Protein AF-A0A7S2B7P1-F1 (afdb_monomer_lite)

Organism: NCBI:txid327968

Structure (mmCIF, N/CA/C/O backbone):
data_AF-A0A7S2B7P1-F1
#
_entry.id   AF-A0A7S2B7P1-F1
#
loop_
_atom_site.group_PDB
_atom_site.id
_atom_site.type_symbol
_atom_site.label_atom_id
_atom_site.label_alt_id
_atom_site.label_comp_id
_atom_site.label_asym_id
_atom_site.label_entity_id
_atom_site.label_seq_id
_atom_site.pdbx_PDB_ins_code
_atom_site.Cartn_x
_atom_site.Cartn_y
_atom_site.Cartn_z
_atom_site.occupancy
_atom_site.B_iso_or_equiv
_atom_site.auth_seq_id
_atom_site.auth_comp_id
_atom_site.auth_asym_id
_atom_site.auth_atom_id
_atom_site.pdbx_PDB_model_num
ATOM 1 N N . ALA A 1 1 ? -23.380 8.813 1.374 1.00 49.16 1 ALA A N 1
ATOM 2 C CA . ALA A 1 1 ? -22.745 7.499 1.622 1.00 49.16 1 ALA A CA 1
ATOM 3 C C . ALA A 1 1 ? -22.184 6.844 0.349 1.00 49.16 1 ALA A C 1
ATOM 5 O O . ALA A 1 1 ? -21.108 6.271 0.423 1.00 49.16 1 ALA A O 1
ATOM 6 N N . TYR A 1 2 ? -22.836 6.961 -0.820 1.00 51.31 2 TYR A N 1
ATOM 7 C CA . TYR A 1 2 ? -22.381 6.317 -2.069 1.00 51.31 2 TYR A CA 1
ATOM 8 C C . TYR A 1 2 ? -21.021 6.798 -2.608 1.00 51.31 2 TYR A C 1
ATOM 10 O O . TYR A 1 2 ? -20.243 5.993 -3.110 1.00 51.31 2 TYR A O 1
ATOM 18 N N . SER A 1 3 ? -20.695 8.085 -2.445 1.00 72.25 3 SER A N 1
ATOM 19 C CA . SER A 1 3 ? -19.430 8.652 -2.941 1.00 72.25 3 SER A CA 1
ATOM 20 C C . SER A 1 3 ? -18.186 8.020 -2.306 1.00 72.25 3 SER A C 1
ATOM 22 O O . SER A 1 3 ? -17.206 7.790 -3.007 1.00 72.25 3 SER A O 1
ATOM 24 N N . SER A 1 4 ? -18.218 7.707 -1.007 1.00 76.81 4 SER A N 1
ATOM 25 C CA . SER A 1 4 ? -17.053 7.172 -0.290 1.00 76.81 4 SER A CA 1
ATOM 26 C C . SER A 1 4 ? -16.772 5.713 -0.647 1.00 76.81 4 SER A C 1
ATOM 28 O O . SER A 1 4 ? -15.616 5.323 -0.761 1.00 76.81 4 SER A O 1
ATOM 30 N N . PHE A 1 5 ? -17.821 4.915 -0.870 1.00 77.56 5 PHE A N 1
ATOM 31 C CA . PHE A 1 5 ? -17.668 3.524 -1.298 1.00 77.56 5 PHE A CA 1
ATOM 32 C C . PHE A 1 5 ? -17.178 3.426 -2.747 1.00 77.56 5 PHE A C 1
ATOM 34 O O . PHE A 1 5 ? -16.276 2.647 -3.035 1.00 77.56 5 PHE A O 1
ATOM 41 N N . PHE A 1 6 ? -17.709 4.262 -3.646 1.00 88.19 6 PHE A N 1
ATOM 42 C CA . PHE A 1 6 ? -17.210 4.348 -5.019 1.00 88.19 6 PHE A CA 1
ATOM 43 C C . PHE A 1 6 ? -15.739 4.782 -5.064 1.00 88.19 6 PHE A C 1
ATOM 45 O O . PHE A 1 6 ? -14.940 4.148 -5.746 1.00 88.19 6 PHE A O 1
ATOM 52 N N . ALA A 1 7 ? -15.362 5.806 -4.289 1.00 77.88 7 ALA A N 1
ATOM 53 C CA . ALA A 1 7 ? -13.971 6.244 -4.183 1.00 77.88 7 ALA A CA 1
ATOM 54 C C . ALA A 1 7 ? -13.055 5.127 -3.663 1.00 77.88 7 ALA A C 1
ATOM 56 O O . ALA A 1 7 ? -11.968 4.929 -4.197 1.00 77.88 7 ALA A O 1
ATOM 57 N N . PHE A 1 8 ? -13.511 4.361 -2.668 1.00 80.38 8 PHE A N 1
ATOM 58 C CA . PHE A 1 8 ? -12.782 3.201 -2.162 1.00 80.38 8 PHE A CA 1
ATOM 59 C C . PHE A 1 8 ? -12.603 2.115 -3.235 1.00 80.38 8 PHE A C 1
ATOM 61 O O . PHE A 1 8 ? -11.487 1.650 -3.446 1.00 80.38 8 PHE A O 1
ATOM 68 N N . MET A 1 9 ? -13.663 1.755 -3.966 1.00 86.88 9 MET A N 1
ATOM 69 C CA . MET A 1 9 ? -13.588 0.784 -5.068 1.00 86.88 9 MET A CA 1
ATOM 70 C C . MET A 1 9 ? -12.661 1.247 -6.196 1.00 86.88 9 MET A C 1
ATOM 72 O O . MET A 1 9 ? -11.878 0.448 -6.705 1.00 86.88 9 MET A O 1
ATOM 76 N N . ALA A 1 10 ? -12.704 2.532 -6.554 1.00 85.56 10 ALA A N 1
ATOM 77 C CA . ALA A 1 10 ? -11.795 3.111 -7.535 1.00 85.56 10 ALA A CA 1
ATOM 78 C C . ALA A 1 10 ? -10.332 3.005 -7.078 1.0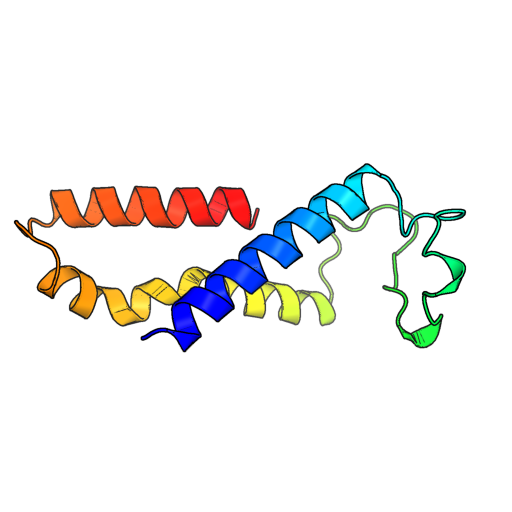0 85.56 10 ALA A C 1
ATOM 80 O O . ALA A 1 10 ? -9.494 2.607 -7.876 1.00 85.56 10 ALA A O 1
ATOM 81 N N . LEU A 1 11 ? -10.048 3.281 -5.797 1.00 82.56 11 LEU A N 1
ATOM 82 C CA . LEU A 1 11 ? -8.719 3.141 -5.185 1.00 82.56 11 LEU A CA 1
ATOM 83 C C . LEU A 1 11 ? -8.205 1.697 -5.218 1.00 82.56 11 LEU A C 1
ATOM 85 O O . LEU A 1 11 ? -7.049 1.457 -5.558 1.00 82.56 11 LEU A O 1
ATOM 89 N N . VAL A 1 12 ? -9.068 0.730 -4.890 1.00 84.69 12 VAL A N 1
ATOM 90 C CA . VAL A 1 12 ? -8.734 -0.700 -4.969 1.00 84.69 12 VAL A CA 1
ATOM 91 C C . VAL A 1 12 ? -8.421 -1.092 -6.413 1.00 84.69 12 VAL A C 1
ATOM 93 O O . VAL A 1 12 ? -7.425 -1.768 -6.662 1.00 84.69 12 VAL A O 1
ATOM 96 N N . TYR A 1 13 ? -9.225 -0.629 -7.372 1.00 87.94 13 TYR A N 1
ATOM 97 C CA . TYR A 1 13 ? -8.985 -0.875 -8.790 1.00 87.94 13 TYR A CA 1
ATOM 98 C C . TYR A 1 13 ? -7.639 -0.302 -9.256 1.00 87.94 13 TYR A C 1
ATOM 100 O O . TYR A 1 13 ? -6.851 -1.030 -9.861 1.00 87.94 13 TYR A O 1
ATOM 108 N N . THR A 1 14 ? -7.321 0.960 -8.939 1.00 86.19 14 THR A N 1
ATOM 109 C CA . THR A 1 14 ? -6.020 1.547 -9.303 1.00 86.19 14 THR A CA 1
ATOM 110 C C . THR A 1 14 ? -4.855 0.815 -8.654 1.00 86.19 14 THR A C 1
ATOM 112 O O . THR A 1 14 ? -3.860 0.574 -9.334 1.00 86.19 14 THR A O 1
ATOM 115 N N . ALA A 1 15 ? -4.968 0.419 -7.383 1.00 81.94 15 ALA A N 1
ATOM 116 C CA . ALA A 1 15 ? -3.923 -0.342 -6.701 1.00 81.94 15 ALA A CA 1
ATOM 117 C C . ALA A 1 15 ? -3.647 -1.685 -7.400 1.00 81.94 15 ALA A C 1
ATOM 119 O O . ALA A 1 15 ? -2.495 -1.998 -7.696 1.00 81.94 15 ALA A O 1
ATOM 120 N N . VAL A 1 16 ? -4.695 -2.444 -7.739 1.00 86.75 16 VAL A N 1
ATOM 121 C CA . VAL A 1 16 ? -4.559 -3.721 -8.462 1.00 86.75 16 VAL A CA 1
ATOM 122 C C . VAL A 1 16 ? -3.903 -3.514 -9.826 1.00 86.75 16 VAL A C 1
ATOM 124 O O . VAL A 1 16 ? -2.959 -4.226 -10.166 1.00 86.75 16 VAL A O 1
ATOM 127 N N . VAL A 1 17 ? -4.354 -2.517 -10.593 1.00 89.19 17 VAL A N 1
ATOM 128 C CA . VAL A 1 17 ? -3.775 -2.213 -11.908 1.00 89.19 17 VAL A CA 1
ATOM 129 C C . VAL A 1 17 ? -2.300 -1.825 -11.782 1.00 89.19 17 VAL A C 1
ATOM 131 O O . VAL A 1 17 ? -1.500 -2.307 -12.578 1.00 89.19 17 VAL A O 1
ATOM 134 N N . MET A 1 18 ? -1.909 -1.024 -10.783 1.00 84.00 18 MET A N 1
ATOM 135 C CA . MET A 1 18 ? -0.498 -0.680 -10.557 1.00 84.00 18 MET A CA 1
ATOM 136 C C . MET A 1 18 ? 0.364 -1.907 -10.244 1.00 84.00 18 MET A C 1
ATOM 138 O O . MET A 1 18 ? 1.460 -2.021 -10.784 1.00 84.00 18 MET A O 1
ATOM 142 N N . VAL A 1 19 ? -0.120 -2.841 -9.417 1.00 81.75 19 VAL A N 1
ATOM 143 C CA . VAL A 1 19 ? 0.622 -4.072 -9.087 1.00 81.75 19 VAL A CA 1
ATOM 144 C C . VAL A 1 19 ? 0.798 -4.955 -10.321 1.00 81.75 19 VAL A C 1
ATOM 146 O O . VAL A 1 19 ? 1.905 -5.421 -10.586 1.00 81.75 19 VAL A O 1
ATOM 149 N N . VAL A 1 20 ? -0.261 -5.141 -11.116 1.00 87.56 20 VAL A N 1
ATOM 150 C CA . VAL A 1 20 ? -0.181 -5.893 -12.380 1.00 87.56 20 VAL A CA 1
ATOM 151 C C . VAL A 1 20 ? 0.803 -5.224 -13.342 1.00 87.56 20 VAL A C 1
ATOM 153 O O . VAL A 1 20 ? 1.672 -5.904 -13.878 1.00 87.56 20 VAL A O 1
ATOM 156 N N . ARG A 1 21 ? 0.729 -3.893 -13.483 1.00 85.06 21 ARG A N 1
ATOM 157 C CA . ARG A 1 21 ? 1.625 -3.094 -14.339 1.00 85.06 21 ARG A CA 1
ATOM 158 C C . ARG A 1 21 ? 3.085 -3.087 -13.884 1.00 85.06 21 ARG A C 1
ATOM 160 O O . ARG A 1 21 ? 3.996 -2.866 -14.678 1.00 85.06 21 ARG A O 1
ATOM 167 N N . CYS A 1 22 ? 3.310 -3.282 -12.590 1.00 80.00 22 CYS A N 1
ATOM 168 C CA . CYS A 1 22 ? 4.640 -3.468 -12.032 1.00 80.00 22 CYS A CA 1
ATOM 169 C C . CYS A 1 22 ? 5.191 -4.849 -12.416 1.00 80.00 22 CYS A C 1
ATOM 171 O O . CYS A 1 22 ? 6.327 -4.954 -12.871 1.00 80.00 22 CYS A O 1
ATOM 173 N N . GLY A 1 23 ? 4.373 -5.900 -12.287 1.00 83.94 23 GLY A N 1
ATOM 174 C CA . GLY A 1 23 ? 4.772 -7.275 -12.598 1.00 83.94 23 GLY A CA 1
ATOM 175 C C . GLY A 1 23 ? 4.932 -7.573 -14.092 1.00 83.94 23 GLY A C 1
ATOM 176 O O . GLY A 1 23 ? 5.800 -8.359 -14.460 1.00 83.94 23 GLY A O 1
ATOM 177 N N . ASP A 1 24 ? 4.124 -6.951 -14.953 1.00 85.44 24 ASP A N 1
ATOM 178 C CA . ASP A 1 24 ? 4.197 -7.132 -16.410 1.00 85.44 24 ASP A CA 1
ATOM 179 C C . ASP A 1 24 ? 5.269 -6.255 -17.087 1.00 85.44 24 ASP A C 1
ATOM 181 O O . ASP A 1 24 ? 5.549 -6.425 -18.273 1.00 85.44 24 ASP A O 1
ATOM 185 N N . GLY A 1 25 ? 5.891 -5.331 -16.345 1.00 80.94 25 GLY A N 1
ATOM 186 C CA . GLY A 1 25 ? 6.910 -4.429 -16.875 1.00 80.94 25 GLY A CA 1
ATOM 187 C C . GLY A 1 25 ? 6.371 -3.405 -17.878 1.00 80.94 25 GLY A C 1
ATOM 188 O O . GLY A 1 25 ? 7.140 -2.881 -18.679 1.00 80.94 25 GLY A O 1
ATOM 189 N N . SER A 1 26 ? 5.076 -3.080 -17.832 1.00 84.56 26 SER A N 1
ATOM 190 C CA . SER A 1 26 ? 4.398 -2.112 -18.710 1.00 84.56 26 SER A CA 1
ATOM 191 C C . SER A 1 26 ? 5.140 -0.777 -18.871 1.00 84.56 26 SER A C 1
ATOM 193 O O . SER A 1 26 ? 5.088 -0.173 -19.944 1.00 84.56 26 SER A O 1
ATOM 195 N N . TYR A 1 27 ? 5.820 -0.331 -17.809 1.00 81.06 27 TYR A N 1
ATOM 196 C CA . TYR A 1 27 ? 6.592 0.916 -17.736 1.00 81.06 27 TYR A CA 1
ATOM 197 C C . TYR A 1 27 ? 8.118 0.701 -17.710 1.00 81.06 27 TYR A C 1
ATOM 199 O O . TYR A 1 27 ? 8.868 1.651 -17.498 1.00 81.06 27 TYR A O 1
ATOM 207 N N . ALA A 1 28 ? 8.602 -0.532 -17.882 1.00 80.94 28 ALA A N 1
ATOM 208 C CA . ALA A 1 28 ? 10.032 -0.812 -17.999 1.00 80.94 28 ALA A CA 1
ATOM 209 C C . ALA A 1 28 ? 10.560 -0.392 -19.382 1.00 80.94 28 ALA A C 1
ATOM 211 O O . ALA A 1 28 ? 9.784 -0.156 -20.307 1.00 80.94 28 ALA A O 1
ATOM 212 N N . VAL A 1 29 ? 11.885 -0.318 -19.544 1.00 80.06 29 VAL A N 1
ATOM 213 C CA . VAL A 1 29 ? 12.515 0.006 -20.836 1.00 80.06 29 VAL A CA 1
ATOM 214 C C . VAL A 1 29 ? 12.057 -1.003 -21.896 1.00 80.06 29 VAL A C 1
ATOM 216 O O . VAL A 1 29 ? 12.349 -2.192 -21.785 1.00 80.06 29 VAL A O 1
ATOM 219 N N . GLY A 1 30 ? 11.329 -0.529 -22.913 1.00 79.69 30 GLY A N 1
ATOM 220 C CA . GLY A 1 30 ? 10.725 -1.369 -23.960 1.00 79.69 30 GLY A CA 1
ATOM 221 C C . GLY A 1 30 ? 9.293 -1.851 -23.680 1.00 79.69 30 GLY A C 1
ATOM 222 O O . GLY A 1 30 ? 8.740 -2.595 -24.486 1.00 79.69 30 GLY A O 1
ATOM 223 N N . GLY A 1 31 ? 8.685 -1.433 -22.566 1.00 81.88 31 GLY A N 1
ATOM 224 C CA . GLY A 1 31 ? 7.286 -1.699 -22.232 1.00 81.88 31 GLY A CA 1
ATOM 225 C C . GLY A 1 31 ? 6.301 -0.887 -23.080 1.00 81.88 31 GLY A C 1
ATOM 226 O O . GLY A 1 31 ? 6.640 0.158 -23.635 1.00 81.88 31 GLY A O 1
ATOM 227 N N . HIS A 1 32 ? 5.054 -1.359 -23.160 1.00 84.69 32 HIS A N 1
ATOM 228 C CA . HIS A 1 32 ? 4.017 -0.775 -24.022 1.00 84.69 32 HIS A CA 1
ATOM 229 C C . HIS A 1 32 ? 3.698 0.693 -23.691 1.00 84.69 32 HIS A C 1
ATOM 231 O O . HIS A 1 32 ? 3.301 1.443 -24.574 1.00 84.69 32 HIS A O 1
ATOM 237 N N . PHE A 1 33 ? 3.868 1.106 -22.433 1.00 83.00 33 PHE A N 1
ATOM 238 C CA . PHE A 1 33 ? 3.608 2.478 -21.983 1.00 83.00 33 PHE A CA 1
ATOM 239 C C . PHE A 1 33 ? 4.897 3.261 -21.712 1.00 83.00 33 PHE A C 1
ATOM 241 O O . PHE A 1 33 ? 4.851 4.344 -21.135 1.00 83.00 33 PHE A O 1
ATOM 248 N N . PHE A 1 34 ? 6.057 2.728 -22.107 1.00 81.75 34 PHE A N 1
ATOM 249 C CA . PHE A 1 34 ? 7.343 3.387 -21.884 1.00 81.75 34 PHE A CA 1
ATOM 250 C C . PHE A 1 34 ? 7.501 4.660 -22.724 1.00 81.75 34 PHE A C 1
ATOM 252 O O . PHE A 1 34 ? 8.079 5.632 -22.254 1.00 81.75 34 PHE A O 1
ATOM 259 N N . SER A 1 35 ? 6.956 4.684 -23.946 1.00 82.00 35 SER A N 1
ATOM 260 C CA . SER A 1 35 ? 6.973 5.869 -24.818 1.00 82.00 35 SER A CA 1
ATOM 261 C C . SER A 1 35 ? 6.062 6.999 -24.340 1.00 82.00 35 SER A C 1
ATOM 263 O O . SER A 1 35 ? 6.271 8.145 -24.726 1.00 82.00 35 SER A O 1
ATOM 265 N N . ASP A 1 36 ? 5.065 6.673 -23.516 1.00 82.62 36 ASP A N 1
ATOM 266 C CA . ASP A 1 36 ? 4.071 7.626 -23.015 1.00 82.62 36 ASP A CA 1
ATOM 267 C C . ASP A 1 36 ? 4.527 8.293 -21.704 1.00 82.62 36 ASP A C 1
ATOM 269 O O . ASP A 1 36 ? 3.870 9.204 -21.200 1.00 82.62 36 ASP A O 1
ATOM 273 N N . LEU A 1 37 ? 5.654 7.846 -21.136 1.00 77.38 37 LEU A N 1
ATOM 274 C CA . LEU A 1 37 ? 6.301 8.491 -19.999 1.00 77.38 37 LEU A CA 1
AT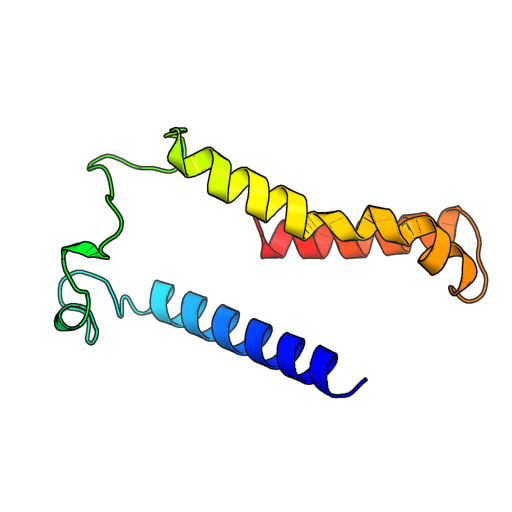OM 275 C C . LEU A 1 37 ? 7.013 9.757 -20.473 1.00 77.38 37 LEU A C 1
ATOM 277 O O . LEU A 1 37 ? 8.093 9.710 -21.060 1.00 77.38 37 LEU A O 1
ATOM 281 N N . GLU A 1 38 ? 6.414 10.903 -20.172 1.00 78.62 38 GLU A N 1
ATOM 282 C CA . GLU A 1 38 ? 7.059 12.192 -20.379 1.00 78.62 38 GLU A CA 1
ATOM 283 C C . GLU A 1 38 ? 8.361 12.252 -19.548 1.00 78.62 38 GLU A C 1
ATOM 285 O O . GLU A 1 38 ? 8.328 11.972 -18.343 1.00 78.62 38 GLU A O 1
ATOM 290 N N . PRO A 1 39 ? 9.520 12.596 -20.147 1.00 71.06 39 PRO A N 1
ATOM 291 C CA . PRO A 1 39 ? 10.813 12.552 -19.459 1.00 71.06 39 PRO A CA 1
ATOM 292 C C . PRO A 1 39 ? 10.850 13.387 -18.172 1.00 71.06 39 PRO A C 1
ATOM 294 O O . PRO A 1 39 ? 11.510 13.003 -17.208 1.00 71.06 39 P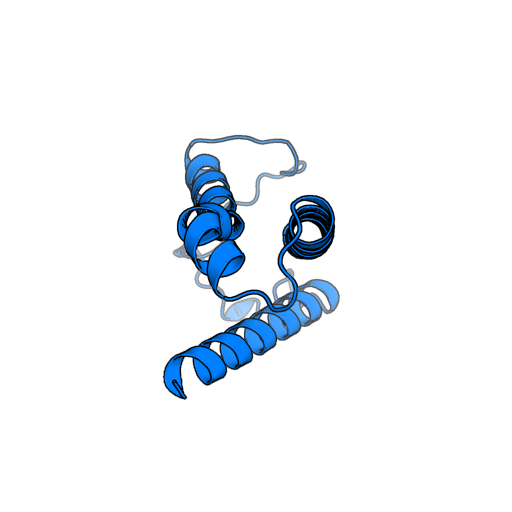RO A O 1
ATOM 297 N N . GLU A 1 40 ? 10.100 14.490 -18.130 1.00 68.56 40 GLU A N 1
ATOM 298 C CA . GLU A 1 40 ? 9.997 15.388 -16.973 1.00 68.56 40 GLU A CA 1
ATOM 299 C C . GLU A 1 40 ? 9.206 14.786 -15.797 1.00 68.56 40 GLU A C 1
ATOM 301 O O . GLU A 1 40 ? 9.421 15.164 -14.646 1.00 68.56 40 GLU A O 1
ATOM 306 N N . LEU A 1 41 ? 8.316 13.827 -16.074 1.00 66.25 41 LEU A N 1
ATOM 307 C CA . LEU A 1 41 ? 7.506 13.105 -15.086 1.00 66.25 41 LEU A CA 1
ATOM 308 C C . LEU A 1 41 ? 8.124 11.760 -14.685 1.00 66.25 41 LEU A C 1
ATOM 310 O O . LEU A 1 41 ? 7.596 11.076 -13.803 1.00 66.25 41 LEU A O 1
ATOM 314 N N . SER A 1 42 ? 9.238 11.375 -15.313 1.00 66.31 42 SER A N 1
ATOM 315 C CA . SER A 1 42 ? 9.924 10.134 -14.981 1.00 66.31 42 SER A CA 1
ATOM 316 C C . SER A 1 42 ? 10.494 10.196 -13.553 1.00 66.31 42 SER A C 1
ATOM 318 O O . SER A 1 42 ? 11.097 11.198 -13.151 1.00 66.31 42 SER A O 1
ATOM 320 N N . PRO A 1 43 ? 10.281 9.153 -12.731 1.00 66.56 43 PRO A N 1
ATOM 321 C CA . PRO A 1 43 ? 10.871 9.108 -11.406 1.00 66.56 43 PRO A CA 1
ATOM 322 C C . PRO A 1 43 ? 12.394 9.029 -11.540 1.00 66.56 43 PRO A C 1
ATOM 324 O O . PRO A 1 43 ? 12.926 8.159 -12.227 1.00 66.56 43 PRO A O 1
ATOM 327 N N . ASP A 1 44 ? 13.088 9.933 -10.853 1.00 66.81 44 ASP A N 1
ATOM 328 C CA . ASP A 1 44 ? 14.548 9.979 -10.803 1.00 66.81 44 ASP A CA 1
ATOM 329 C C . ASP A 1 44 ? 15.061 8.757 -10.020 1.00 66.81 44 ASP A C 1
ATOM 331 O O . ASP A 1 44 ? 15.118 8.752 -8.786 1.00 66.81 44 ASP A O 1
ATOM 335 N N . LEU A 1 45 ? 15.306 7.661 -10.740 1.00 66.12 45 LEU A N 1
ATOM 336 C CA . LEU A 1 45 ? 15.712 6.374 -10.184 1.00 66.12 45 LEU A CA 1
ATOM 337 C C . LEU A 1 45 ? 17.246 6.319 -10.132 1.00 66.12 45 LEU A C 1
ATOM 339 O O . LEU A 1 45 ? 17.892 6.166 -11.170 1.00 66.12 45 LEU A O 1
ATOM 343 N N . PRO A 1 46 ? 17.872 6.408 -8.944 1.00 62.25 46 PRO A N 1
ATOM 344 C CA . PRO A 1 46 ? 19.321 6.359 -8.852 1.00 62.25 46 PRO A CA 1
ATOM 345 C C . PRO A 1 46 ? 19.842 4.969 -9.242 1.00 62.25 46 PRO A C 1
ATOM 347 O O . PRO A 1 46 ? 19.436 3.955 -8.668 1.00 62.25 46 PRO A O 1
ATOM 350 N N . ALA A 1 47 ? 20.803 4.925 -10.168 1.00 56.53 47 ALA A N 1
ATOM 351 C CA . ALA A 1 47 ? 21.513 3.703 -10.536 1.00 56.53 47 ALA A CA 1
ATOM 352 C C . ALA A 1 47 ? 22.227 3.128 -9.293 1.00 56.53 47 ALA A C 1
ATOM 354 O O . ALA A 1 47 ? 23.110 3.771 -8.725 1.00 56.53 47 ALA A O 1
ATOM 355 N N . GLY A 1 48 ? 21.813 1.949 -8.816 1.00 59.00 48 GLY A N 1
ATOM 356 C CA . GLY A 1 48 ? 22.442 1.276 -7.665 1.00 59.00 48 GLY A CA 1
ATOM 357 C C . GLY A 1 48 ? 21.539 0.985 -6.462 1.00 59.00 48 GLY A C 1
ATOM 358 O O . GLY A 1 48 ? 22.050 0.753 -5.371 1.00 59.00 48 GLY A O 1
ATOM 359 N N . GLY A 1 49 ? 20.217 0.979 -6.643 1.00 59.47 49 GLY A N 1
ATOM 360 C CA . GLY A 1 49 ? 19.267 0.580 -5.603 1.00 59.47 49 GLY A CA 1
ATOM 361 C C . GLY A 1 49 ? 18.798 1.752 -4.739 1.00 59.47 49 GLY A C 1
ATOM 362 O O . GLY A 1 49 ? 19.573 2.613 -4.316 1.00 59.47 49 GLY A O 1
ATOM 363 N N . TYR A 1 50 ? 17.487 1.794 -4.509 1.00 64.62 50 TYR A N 1
ATOM 364 C CA . TYR A 1 50 ? 16.779 2.923 -3.896 1.00 64.62 50 TYR A CA 1
ATOM 365 C C . TYR A 1 50 ? 16.134 2.581 -2.546 1.00 64.62 50 TYR A C 1
ATOM 367 O O . TYR A 1 50 ? 15.697 3.487 -1.845 1.00 64.62 50 TYR A O 1
ATOM 375 N N . LEU A 1 51 ? 16.116 1.303 -2.146 1.00 63.44 51 LEU A N 1
ATOM 376 C CA . LEU A 1 51 ? 15.386 0.823 -0.962 1.00 63.44 51 LEU A CA 1
ATOM 377 C C . LEU A 1 51 ? 15.818 1.485 0.360 1.00 63.44 51 LEU A C 1
ATOM 379 O O . LEU A 1 51 ? 15.021 1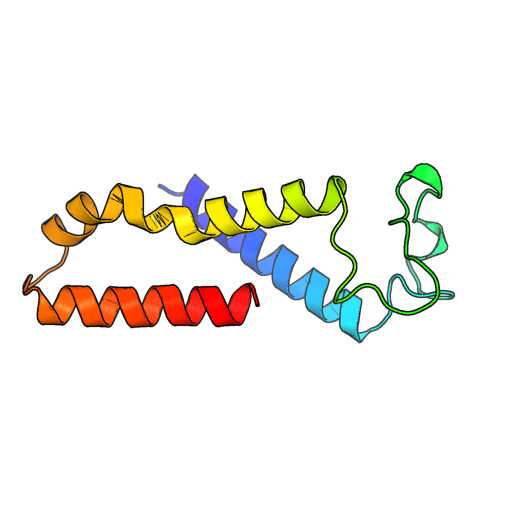.557 1.286 1.00 63.44 51 LEU A O 1
ATOM 383 N N . LEU A 1 52 ? 17.055 1.990 0.449 1.00 63.69 52 LEU A N 1
ATOM 384 C CA . LEU A 1 52 ? 17.600 2.635 1.654 1.00 63.69 52 LEU A CA 1
ATOM 385 C C . LEU A 1 52 ? 18.030 4.098 1.435 1.00 63.69 52 LEU A C 1
ATOM 387 O O . LEU A 1 52 ? 18.660 4.694 2.308 1.00 63.69 52 LEU A O 1
ATOM 391 N N . LYS A 1 53 ? 17.711 4.704 0.283 1.00 68.12 53 LYS A N 1
ATOM 392 C CA . LYS A 1 53 ? 18.086 6.097 -0.012 1.00 68.12 53 LYS A CA 1
ATOM 393 C C . LYS A 1 53 ? 17.001 7.057 0.477 1.00 68.12 53 LYS A C 1
ATOM 395 O O . LYS A 1 53 ? 16.069 7.387 -0.249 1.00 68.12 53 LYS A O 1
ATOM 400 N N . ILE A 1 54 ? 17.143 7.513 1.719 1.00 68.44 54 ILE A N 1
ATOM 401 C CA . ILE A 1 54 ? 16.274 8.533 2.321 1.00 68.44 54 ILE A CA 1
ATOM 402 C C . ILE A 1 54 ? 16.750 9.917 1.855 1.00 68.44 54 ILE A C 1
ATOM 404 O O . ILE A 1 54 ? 17.899 10.292 2.077 1.00 68.44 54 ILE A O 1
ATOM 408 N N . GLY A 1 55 ? 15.871 10.676 1.203 1.00 74.44 55 GLY A N 1
ATOM 409 C CA . GLY A 1 55 ? 16.141 12.029 0.711 1.00 74.44 55 GLY A CA 1
ATOM 410 C C . GLY A 1 55 ? 14.991 12.990 1.035 1.00 74.44 55 GLY A C 1
ATOM 411 O O . GLY A 1 55 ? 13.960 12.571 1.549 1.00 74.44 55 GLY A O 1
ATOM 412 N N . PRO A 1 56 ? 15.083 14.286 0.706 1.00 75.12 56 PRO A N 1
ATOM 413 C CA . PRO A 1 56 ? 14.022 15.247 1.034 1.00 75.12 56 PRO A CA 1
ATOM 414 C C . PRO A 1 56 ? 12.653 14.857 0.451 1.00 75.12 56 PRO A C 1
ATOM 416 O O . PRO A 1 56 ? 11.624 15.019 1.102 1.00 75.12 56 PRO A O 1
ATOM 419 N N . LYS A 1 57 ? 12.642 14.254 -0.747 1.00 72.25 57 LYS A N 1
ATOM 420 C CA . LYS A 1 57 ? 11.426 13.735 -1.395 1.00 72.25 57 LYS A CA 1
ATOM 421 C C . LYS A 1 57 ? 10.838 12.510 -0.679 1.00 72.25 57 LYS A C 1
ATOM 423 O O . LYS A 1 57 ? 9.635 12.289 -0.771 1.00 72.25 57 LYS A O 1
ATOM 428 N N . SER A 1 58 ? 11.628 11.742 0.082 1.00 72.75 58 SER A N 1
ATOM 429 C CA . SER A 1 58 ? 11.099 10.601 0.842 1.00 72.75 58 SER A CA 1
ATOM 430 C C . SER A 1 58 ? 10.258 11.016 2.049 1.00 72.75 58 SER A C 1
ATOM 432 O O . SER A 1 58 ? 9.436 10.230 2.512 1.00 72.75 58 SER A O 1
ATOM 434 N N . LEU A 1 59 ? 10.381 12.266 2.513 1.00 79.88 59 LEU A N 1
ATOM 435 C CA . LEU A 1 59 ? 9.484 12.830 3.527 1.00 79.88 59 LEU A CA 1
ATOM 436 C C . LEU A 1 59 ? 8.029 12.887 3.042 1.00 79.88 59 LEU A C 1
ATOM 438 O O . LEU A 1 59 ? 7.116 12.723 3.847 1.00 79.88 59 LEU A O 1
ATOM 442 N N . LEU A 1 60 ? 7.805 13.054 1.733 1.00 80.31 60 LEU A N 1
ATOM 443 C CA . LEU A 1 60 ? 6.464 12.999 1.149 1.00 80.31 60 LEU A CA 1
ATOM 444 C C . LEU A 1 60 ? 5.854 11.599 1.309 1.00 80.31 60 LEU A C 1
ATOM 446 O O . LEU A 1 60 ? 4.709 11.477 1.735 1.00 80.31 60 LEU A O 1
ATOM 450 N N . PHE A 1 61 ? 6.632 10.546 1.044 1.00 75.50 61 PHE A N 1
ATOM 451 C CA . PHE A 1 61 ? 6.189 9.164 1.241 1.00 75.50 61 PHE A CA 1
ATOM 452 C C . PHE A 1 61 ? 5.937 8.845 2.719 1.00 75.50 61 PHE A C 1
ATOM 454 O O . PHE A 1 61 ? 4.933 8.214 3.034 1.00 75.50 61 PHE A O 1
ATOM 461 N N . ILE A 1 62 ? 6.773 9.347 3.637 1.00 78.69 62 ILE A N 1
ATOM 462 C CA . ILE A 1 62 ? 6.537 9.220 5.087 1.00 78.69 62 ILE A CA 1
ATOM 463 C C . ILE A 1 62 ? 5.237 9.924 5.497 1.00 78.69 62 ILE A C 1
ATOM 465 O O . ILE A 1 62 ? 4.465 9.376 6.279 1.00 78.69 62 ILE A O 1
ATOM 469 N N . ASN A 1 63 ? 4.957 11.112 4.954 1.00 82.31 63 ASN A N 1
ATOM 470 C CA . ASN A 1 63 ? 3.706 11.823 5.215 1.00 82.31 63 ASN A CA 1
ATOM 471 C C . ASN A 1 63 ? 2.487 11.039 4.697 1.00 82.31 63 ASN A C 1
ATOM 473 O O . ASN A 1 63 ? 1.490 10.904 5.402 1.00 82.31 63 ASN A O 1
ATOM 477 N N . ILE A 1 64 ? 2.576 10.468 3.493 1.00 80.44 64 ILE A N 1
ATOM 478 C CA . ILE A 1 64 ? 1.516 9.621 2.927 1.00 80.44 64 ILE A CA 1
ATOM 479 C C . ILE A 1 64 ? 1.306 8.369 3.790 1.00 80.44 64 ILE A C 1
ATOM 481 O O . ILE A 1 64 ? 0.164 8.015 4.078 1.00 80.44 64 ILE A O 1
ATOM 485 N N . LEU A 1 65 ? 2.385 7.749 4.276 1.00 78.56 65 LEU A N 1
ATOM 486 C CA . LEU A 1 65 ? 2.316 6.624 5.207 1.00 78.56 65 LEU A CA 1
ATOM 487 C C . LEU A 1 65 ? 1.630 7.033 6.520 1.00 78.56 65 LEU A C 1
ATOM 489 O O . LEU A 1 65 ? 0.708 6.361 6.972 1.00 78.56 65 LEU A O 1
ATOM 493 N N . ALA A 1 66 ? 2.001 8.173 7.108 1.00 79.62 66 ALA A N 1
ATOM 494 C CA . ALA A 1 66 ? 1.360 8.690 8.318 1.00 79.62 66 ALA A CA 1
ATOM 495 C C . ALA A 1 66 ? -0.145 8.947 8.114 1.00 79.62 66 ALA A C 1
ATOM 497 O O . ALA A 1 66 ? -0.959 8.615 8.980 1.00 79.62 66 ALA A O 1
ATOM 498 N N . MET A 1 67 ? -0.530 9.476 6.949 1.00 81.19 67 MET A N 1
ATOM 499 C CA . MET A 1 67 ? -1.930 9.677 6.572 1.00 81.19 67 MET A CA 1
ATOM 500 C C . MET A 1 67 ? -2.683 8.353 6.378 1.00 81.19 67 MET A C 1
ATOM 502 O O . MET A 1 67 ? -3.844 8.251 6.776 1.00 81.19 67 MET A O 1
ATOM 506 N N . ALA A 1 68 ? -2.035 7.315 5.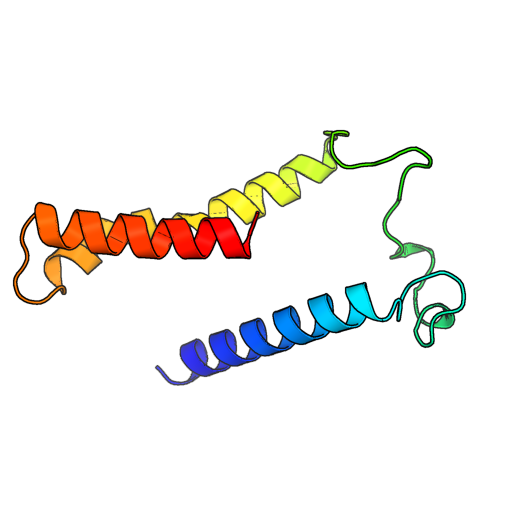846 1.00 74.31 68 ALA A N 1
ATOM 507 C CA . ALA A 1 68 ? -2.630 5.986 5.705 1.00 74.31 68 ALA A CA 1
ATOM 508 C C . ALA A 1 68 ? -2.995 5.355 7.065 1.00 74.31 68 ALA A C 1
ATOM 510 O O . ALA A 1 68 ? -4.025 4.690 7.189 1.00 74.31 68 ALA A O 1
ATOM 511 N N . PHE A 1 69 ? -2.215 5.636 8.115 1.00 77.81 69 PHE A N 1
ATOM 512 C CA . PHE A 1 69 ? -2.476 5.174 9.485 1.00 77.81 69 PHE A CA 1
ATOM 513 C C . PHE A 1 69 ? -3.288 6.168 10.342 1.00 77.81 69 PHE A C 1
ATOM 515 O O . PHE A 1 69 ? -3.474 5.948 11.542 1.00 77.81 69 PHE A O 1
ATOM 522 N N . HIS A 1 70 ? -3.850 7.232 9.752 1.00 82.81 70 HIS A N 1
ATOM 523 C CA . HIS A 1 70 ? -4.603 8.276 10.470 1.00 82.81 70 HIS A CA 1
ATOM 524 C C . HIS A 1 70 ? -5.941 7.785 11.066 1.00 82.81 70 HIS A C 1
ATOM 526 O O . HIS A 1 70 ? -6.592 8.493 11.833 1.00 82.81 70 HIS A O 1
ATOM 532 N N . CYS A 1 71 ? -6.376 6.554 10.777 1.00 71.88 71 CYS A N 1
ATOM 533 C CA . CYS A 1 71 ? -7.647 6.014 11.275 1.00 71.88 71 CYS A CA 1
ATOM 534 C C . CYS A 1 71 ? -7.780 6.012 12.816 1.00 71.88 71 CYS A C 1
ATOM 536 O O . CYS A 1 71 ? -8.903 6.029 13.326 1.00 71.88 71 CYS A O 1
ATOM 538 N N . HIS A 1 72 ? -6.667 6.078 13.559 1.00 77.88 72 HIS A N 1
ATOM 539 C CA . HIS A 1 72 ? -6.651 6.178 15.022 1.00 77.88 72 HIS A CA 1
ATOM 540 C C . HIS A 1 72 ? -7.302 7.463 15.568 1.00 77.88 72 HIS A C 1
ATOM 542 O O . HIS A 1 72 ? -7.837 7.440 16.675 1.00 77.88 72 HIS A O 1
ATOM 548 N N . CYS A 1 73 ? -7.354 8.558 14.802 1.00 81.00 73 CYS A N 1
ATOM 549 C CA . CYS A 1 73 ? -8.011 9.800 15.234 1.00 81.00 73 CYS A CA 1
ATOM 550 C C . CYS A 1 73 ? -9.524 9.633 15.447 1.00 81.00 73 CYS A C 1
ATOM 552 O O . CYS A 1 73 ? -10.126 10.326 16.264 1.00 81.00 73 CYS A O 1
ATOM 554 N N . ASN A 1 74 ? -10.134 8.659 14.768 1.00 84.25 74 ASN A N 1
ATOM 555 C CA . ASN A 1 74 ? -11.543 8.307 14.933 1.00 84.25 74 ASN A CA 1
ATOM 556 C C . ASN A 1 74 ? -11.752 7.117 15.890 1.00 84.25 74 ASN A C 1
ATOM 558 O O . ASN A 1 74 ? -12.880 6.645 16.036 1.00 84.25 74 ASN A O 1
ATOM 562 N N . ALA A 1 75 ? -10.706 6.642 16.582 1.00 83.12 75 ALA A N 1
ATOM 563 C CA . ALA A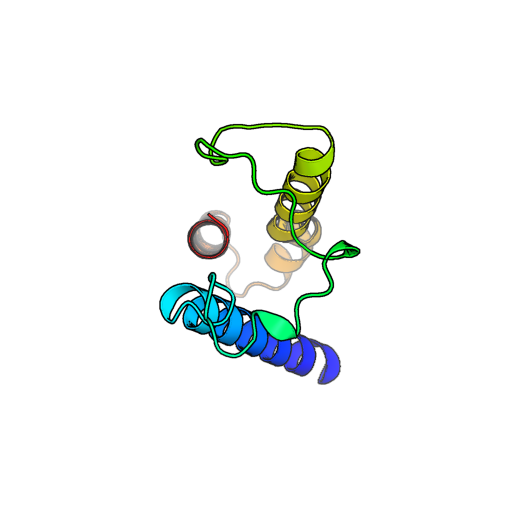 1 75 ? -10.765 5.450 17.432 1.00 83.12 75 ALA A CA 1
ATOM 564 C C . ALA A 1 75 ? -11.835 5.542 18.529 1.00 83.12 75 ALA A C 1
ATOM 566 O O . ALA A 1 75 ? -12.569 4.581 18.743 1.00 83.12 75 ALA A O 1
ATOM 567 N N . CYS A 1 76 ? -11.984 6.699 19.183 1.00 83.94 76 CYS A N 1
ATOM 568 C CA . CYS A 1 76 ? -13.006 6.899 20.215 1.00 83.94 76 CYS A CA 1
ATOM 569 C C . CYS A 1 76 ? -14.433 6.778 19.660 1.00 83.94 76 CYS A C 1
ATOM 571 O O . CYS A 1 76 ? -15.325 6.290 20.351 1.00 83.94 76 CYS A O 1
ATOM 573 N N . LYS A 1 77 ? -14.656 7.207 18.412 1.00 86.75 77 LYS A N 1
ATOM 574 C CA . LYS A 1 77 ? -15.947 7.058 17.734 1.00 86.75 77 LYS A CA 1
ATOM 575 C C . LYS A 1 77 ? -16.202 5.591 17.387 1.00 86.75 77 LYS A C 1
ATOM 577 O O . LYS A 1 77 ? -17.251 5.067 17.744 1.00 86.75 77 LYS A O 1
ATOM 582 N N . TYR A 1 78 ? -15.216 4.909 16.802 1.00 85.94 78 TYR A N 1
ATOM 583 C CA . TYR A 1 78 ? -15.313 3.480 16.486 1.00 85.94 78 TYR A CA 1
ATOM 584 C C . TYR A 1 78 ? -15.535 2.621 17.731 1.00 85.94 78 TYR A C 1
ATOM 586 O O . TYR A 1 78 ? -16.340 1.697 17.699 1.00 85.94 78 TYR A O 1
ATOM 594 N N . TYR A 1 79 ? -14.888 2.959 18.849 1.00 86.00 79 TYR A N 1
ATOM 595 C CA . TYR A 1 79 ? -15.111 2.283 20.124 1.00 86.00 79 TYR A CA 1
ATOM 596 C C . TYR A 1 79 ? -16.547 2.450 20.628 1.00 86.00 79 TYR A C 1
ATOM 598 O O . TYR A 1 79 ? -17.054 1.558 21.283 1.00 86.00 79 TYR A O 1
ATOM 606 N N . ARG A 1 80 ? -17.225 3.566 20.344 1.00 87.06 80 ARG A N 1
ATOM 607 C CA . ARG A 1 80 ? -18.614 3.786 20.785 1.00 87.06 80 ARG A CA 1
ATOM 608 C C . ARG A 1 80 ? -19.649 3.132 19.872 1.00 87.06 80 ARG A C 1
ATOM 610 O O . ARG A 1 80 ? -20.734 2.813 20.340 1.00 87.06 80 ARG A O 1
ATOM 617 N N . GLU A 1 81 ? -19.336 2.981 18.588 1.00 88.62 81 GLU A N 1
ATOM 618 C CA . GLU A 1 81 ? -20.237 2.411 17.574 1.00 88.62 81 GLU A CA 1
ATOM 619 C C . GLU A 1 81 ? -20.105 0.886 17.435 1.00 88.62 81 GLU A C 1
ATOM 621 O O . GLU A 1 81 ? -20.962 0.238 16.834 1.00 88.62 81 GLU A O 1
ATOM 626 N N . LEU A 1 82 ? -19.042 0.297 17.987 1.00 87.12 82 LEU A N 1
ATOM 627 C CA . LEU A 1 82 ? -18.824 -1.143 17.968 1.00 87.12 82 LEU A CA 1
ATOM 628 C C . LEU A 1 82 ? -19.887 -1.855 18.826 1.00 87.12 82 LEU A C 1
ATOM 630 O O . LEU A 1 82 ? -20.245 -1.414 19.916 1.00 87.12 82 LEU A O 1
ATOM 634 N N . LYS A 1 83 ? -20.423 -2.968 18.326 1.00 86.75 83 LYS A N 1
ATOM 635 C CA . LYS A 1 83 ? -21.379 -3.793 19.073 1.00 86.75 83 LYS A CA 1
ATOM 636 C C . LYS A 1 83 ? -20.619 -4.634 20.106 1.00 86.75 83 LYS A C 1
ATOM 638 O O . LYS A 1 83 ? -19.553 -5.150 19.791 1.00 86.75 83 LYS A O 1
ATOM 643 N N . ASP A 1 84 ? -21.154 -4.760 21.321 1.00 85.94 84 ASP A N 1
ATOM 644 C CA . ASP A 1 84 ? -20.547 -5.527 22.424 1.00 85.94 84 ASP A CA 1
ATOM 645 C C . ASP A 1 84 ? -19.122 -5.059 22.788 1.00 85.94 84 ASP A C 1
ATOM 647 O O . ASP A 1 84 ? -18.148 -5.818 22.838 1.00 85.94 84 ASP A O 1
ATOM 651 N N . THR A 1 85 ? -18.989 -3.756 23.044 1.00 81.56 85 THR A N 1
ATOM 652 C CA . THR A 1 85 ? -17.699 -3.109 23.291 1.00 81.56 85 THR A CA 1
ATOM 653 C C . THR A 1 85 ? -17.035 -3.581 24.565 1.00 81.56 85 THR A C 1
ATOM 655 O O . THR A 1 85 ? -17.426 -3.221 25.675 1.00 81.56 85 THR A O 1
ATOM 658 N N . THR A 1 86 ? -15.944 -4.315 24.385 1.00 88.56 86 THR A N 1
ATOM 659 C CA . THR A 1 86 ? -14.950 -4.550 25.426 1.00 88.56 86 THR A CA 1
ATOM 660 C C . THR A 1 86 ? -13.588 -4.049 24.950 1.00 88.56 86 THR A C 1
ATOM 662 O O . THR A 1 86 ? -13.283 -4.141 23.753 1.00 88.56 86 THR A O 1
ATOM 665 N N . PRO A 1 87 ? -12.710 -3.584 25.858 1.00 87.00 87 PRO A N 1
ATOM 666 C CA . PRO A 1 87 ? -11.351 -3.176 25.496 1.00 87.00 87 PRO A CA 1
ATOM 667 C C . PRO A 1 87 ? -10.581 -4.271 24.743 1.00 87.00 87 PRO A C 1
ATOM 669 O O . PRO A 1 87 ? -9.795 -3.989 23.842 1.00 87.00 87 PRO A O 1
ATOM 672 N N . ARG A 1 88 ? -10.844 -5.544 25.075 1.00 88.50 88 ARG A N 1
ATOM 673 C CA . ARG A 1 88 ? -10.217 -6.703 24.430 1.00 88.50 88 ARG A CA 1
ATOM 674 C C . ARG A 1 88 ? -10.732 -6.923 23.002 1.00 88.50 88 ARG A C 1
ATOM 676 O O . ARG A 1 88 ? -9.922 -7.198 22.121 1.00 88.50 88 ARG A O 1
ATOM 683 N N . HIS A 1 89 ? -12.038 -6.770 22.770 1.00 87.69 89 HIS A N 1
ATOM 684 C CA . HIS A 1 89 ? -12.636 -6.886 21.438 1.00 87.69 89 HIS A CA 1
ATOM 685 C C . HIS A 1 89 ? -12.142 -5.771 20.506 1.00 87.69 89 HIS A C 1
ATOM 687 O O . HIS A 1 89 ? -11.628 -6.056 19.427 1.00 87.69 89 HIS A O 1
ATOM 693 N N . PHE A 1 90 ? -12.173 -4.517 20.970 1.00 89.19 90 PHE A N 1
ATOM 694 C CA . PHE A 1 90 ? -11.677 -3.383 20.190 1.00 89.19 90 PHE A CA 1
ATOM 695 C C . PHE A 1 90 ? -10.190 -3.515 19.844 1.00 89.19 90 PHE A C 1
ATOM 697 O O . PHE A 1 90 ? -9.803 -3.306 18.698 1.00 89.19 90 PHE A O 1
ATOM 704 N N . ARG A 1 91 ? -9.353 -3.931 20.805 1.00 88.94 91 ARG A N 1
ATOM 705 C CA . ARG A 1 91 ? -7.924 -4.175 20.565 1.00 88.94 91 ARG A CA 1
ATOM 706 C C . ARG A 1 91 ? -7.699 -5.189 19.444 1.00 88.94 91 ARG A C 1
ATOM 708 O O . ARG A 1 91 ? -6.875 -4.940 18.572 1.00 88.94 91 ARG A O 1
ATOM 715 N N . ASN A 1 92 ? -8.407 -6.318 19.467 1.00 89.88 92 ASN A N 1
ATOM 716 C CA . ASN A 1 92 ? -8.239 -7.358 18.453 1.00 89.88 92 ASN A CA 1
ATOM 717 C C . ASN A 1 92 ? -8.654 -6.855 17.059 1.00 89.88 92 ASN A C 1
ATOM 719 O O . ASN A 1 92 ? -7.922 -7.084 16.099 1.00 89.88 92 ASN A O 1
ATOM 723 N N . CYS A 1 93 ? -9.765 -6.116 16.957 1.00 88.69 93 CYS A N 1
ATOM 724 C CA . CYS A 1 93 ? -10.198 -5.489 15.703 1.00 88.69 93 CYS A CA 1
ATOM 725 C C . CYS A 1 93 ? -9.166 -4.479 15.179 1.00 88.69 93 CYS A C 1
ATOM 727 O O . CYS A 1 93 ? -8.830 -4.502 13.998 1.00 88.69 93 CYS A O 1
ATOM 729 N N . THR A 1 94 ? -8.618 -3.634 16.055 1.00 89.25 94 THR A N 1
ATOM 730 C CA . THR A 1 94 ? -7.603 -2.640 15.683 1.00 89.25 94 THR A CA 1
ATOM 731 C C . THR A 1 94 ? -6.297 -3.294 15.238 1.00 89.25 94 THR A C 1
ATOM 733 O O . THR A 1 94 ? -5.750 -2.891 14.220 1.00 89.25 94 THR A O 1
ATOM 736 N N . ILE A 1 95 ? -5.810 -4.323 15.944 1.00 89.94 95 ILE A N 1
ATOM 737 C CA . ILE A 1 95 ? -4.595 -5.059 15.547 1.00 89.94 95 ILE A CA 1
ATOM 738 C C . ILE A 1 95 ? -4.784 -5.707 14.175 1.00 89.94 95 ILE A C 1
ATOM 740 O O . ILE A 1 95 ? -3.904 -5.592 13.328 1.00 89.94 95 ILE A O 1
ATOM 744 N N . LEU A 1 96 ? -5.930 -6.351 13.938 1.00 90.38 96 LEU A N 1
ATOM 745 C CA . LEU A 1 96 ? -6.235 -6.960 12.646 1.00 90.38 96 LEU A CA 1
ATOM 746 C C . LEU A 1 96 ? -6.260 -5.905 11.530 1.00 90.38 96 LEU A C 1
ATOM 748 O O . LEU A 1 96 ? -5.590 -6.072 10.515 1.00 90.38 96 LEU A O 1
ATOM 752 N N . ALA A 1 97 ? -6.987 -4.803 11.731 1.00 86.75 97 ALA A N 1
ATOM 753 C CA . ALA A 1 97 ? -7.104 -3.736 10.741 1.00 86.75 97 ALA A CA 1
ATOM 754 C C . ALA A 1 97 ? -5.749 -3.080 10.431 1.00 86.75 97 ALA A C 1
ATOM 756 O O . ALA A 1 97 ? -5.397 -2.914 9.264 1.00 86.75 97 ALA A O 1
ATOM 757 N N . MET A 1 98 ? -4.962 -2.757 11.463 1.00 86.50 98 MET A N 1
ATOM 758 C CA . MET A 1 98 ? -3.644 -2.147 11.286 1.00 86.50 98 MET A CA 1
ATOM 759 C C . MET A 1 98 ? -2.625 -3.125 10.697 1.00 86.50 98 MET A C 1
ATOM 761 O O . MET A 1 98 ? -1.772 -2.710 9.922 1.00 86.50 98 MET A O 1
ATOM 765 N N . GLY A 1 99 ? -2.732 -4.418 11.015 1.00 86.69 99 GLY A N 1
ATOM 766 C CA . GLY A 1 99 ? -1.910 -5.471 10.422 1.00 86.69 99 GLY A CA 1
ATOM 767 C C . GLY A 1 99 ? -2.184 -5.648 8.929 1.00 86.69 99 GLY A C 1
ATOM 768 O O . GLY A 1 99 ? -1.245 -5.694 8.142 1.00 86.69 99 GLY A O 1
ATOM 769 N N . ILE A 1 100 ? -3.458 -5.664 8.522 1.00 85.81 100 ILE A N 1
ATOM 770 C CA . ILE A 1 100 ? -3.835 -5.691 7.100 1.00 85.81 100 ILE A CA 1
ATOM 771 C C . ILE A 1 100 ? -3.298 -4.445 6.387 1.00 85.81 100 ILE A C 1
ATOM 773 O O . ILE A 1 100 ? -2.706 -4.564 5.319 1.00 85.81 100 ILE A O 1
ATOM 777 N N . ALA A 1 101 ? -3.446 -3.260 6.988 1.00 82.38 101 ALA A N 1
ATOM 778 C CA . ALA A 1 101 ? -2.898 -2.028 6.426 1.00 82.38 101 ALA A CA 1
ATOM 779 C C . ALA A 1 101 ? -1.365 -2.084 6.293 1.00 82.38 101 ALA A C 1
ATOM 781 O O . ALA A 1 101 ? -0.835 -1.703 5.256 1.00 82.38 101 ALA A O 1
ATOM 782 N N . ALA A 1 102 ? -0.653 -2.607 7.294 1.00 82.38 102 ALA A N 1
ATOM 783 C CA . ALA A 1 102 ? 0.799 -2.768 7.240 1.00 82.38 102 ALA A CA 1
ATOM 784 C C . ALA A 1 102 ? 1.254 -3.722 6.124 1.00 82.38 102 ALA A C 1
ATOM 786 O O . ALA A 1 102 ? 2.262 -3.448 5.491 1.00 82.38 102 ALA A O 1
ATOM 787 N N . VAL A 1 103 ? 0.507 -4.797 5.851 1.00 81.50 103 VAL A N 1
ATOM 788 C CA . VAL A 1 103 ? 0.804 -5.721 4.739 1.00 81.50 103 VAL A CA 1
ATOM 789 C C . VAL A 1 103 ? 0.502 -5.099 3.374 1.00 81.50 103 VAL A C 1
ATOM 791 O O . VAL A 1 103 ? 1.181 -5.403 2.404 1.00 81.50 103 VAL A O 1
ATOM 794 N N . LEU A 1 104 ? -0.522 -4.249 3.276 1.00 74.94 104 LEU A N 1
ATOM 795 C CA . LEU A 1 104 ? -0.876 -3.592 2.015 1.00 74.94 104 LEU A CA 1
ATOM 796 C C . LEU A 1 104 ? 0.041 -2.409 1.670 1.00 74.94 104 LEU A C 1
ATOM 798 O O . LEU A 1 104 ? 0.207 -2.111 0.491 1.00 74.94 104 LEU A O 1
ATOM 802 N N . TYR A 1 105 ? 0.585 -1.715 2.676 1.00 69.00 105 TYR A N 1
ATOM 803 C CA . TYR A 1 105 ? 1.425 -0.524 2.491 1.00 69.00 105 TYR A CA 1
ATOM 804 C C . TYR A 1 105 ? 2.933 -0.761 2.672 1.00 69.00 105 TYR A C 1
ATOM 806 O O . TYR A 1 105 ? 3.706 0.136 2.332 1.00 69.00 105 TYR A O 1
ATOM 814 N N . GLY A 1 106 ? 3.343 -1.893 3.251 1.00 60.94 106 GLY A N 1
ATOM 815 C CA . GLY A 1 106 ? 4.747 -2.288 3.432 1.00 60.94 106 GLY A CA 1
ATOM 816 C C . GLY A 1 106 ? 5.268 -3.110 2.267 1.00 60.94 106 GLY A C 1
ATOM 817 O O . GLY A 1 106 ? 6.454 -2.914 1.925 1.00 60.94 106 GLY A O 1
#

Secondary structure (DSSP, 8-state):
-HHHHHHHHHHHHHHHHHHHHHHTTTTSTT-TTSTTS-GGGS----TT--TT---TTHHHHHHHHHHHTGGGGGHHHHHHHSTT--HHHHHHHHHHHHHHHHHHH-

Sequence (106 aa):
AYSSFFAFMALVYTAVVMVVRCGDGSYAVGGHFFSDLEPELSPDLPAGGYLLKIGPKSLLFINILAMAFHCHCNACKYYRELKDTTPRHFRNCTILAMGIAAVLYG

Foldseek 3Di:
DVVVVVVVVVVVVVLVVVVVCVVVVCCPDVHVCVVVDDPVNDPPDDPPDDPPDDDPVVVVVVVVVVVLVCCVVCLVVCQVPDPPRDPVVSVVVVCVVVVVSVVSSD

Radius of gyration: 18.94 Å; chains: 1; bounding box: 45×23×50 Å

pLDDT: mean 79.13, std 9.02, range [49.16, 90.38]